Protein AF-A0A0X3P9X1-F1 (afdb_monomer_lite)

Structure (mmCIF, N/CA/C/O backbone):
data_AF-A0A0X3P9X1-F1
#
_entry.id   AF-A0A0X3P9X1-F1
#
loop_
_atom_site.group_PDB
_atom_site.id
_atom_site.type_symbol
_atom_site.label_atom_id
_atom_site.label_alt_id
_atom_site.label_comp_id
_atom_site.label_asym_id
_atom_site.label_entity_id
_atom_site.label_seq_id
_atom_site.pdbx_PDB_ins_code
_atom_site.Cartn_x
_atom_site.Cartn_y
_atom_site.Cartn_z
_atom_site.occupancy
_atom_site.B_iso_or_equiv
_atom_site.auth_seq_id
_atom_site.auth_comp_id
_atom_site.auth_asym_id
_atom_site.auth_atom_id
_atom_site.pdbx_PDB_model_num
ATOM 1 N N . MET A 1 1 ? -54.187 -1.827 -16.440 1.00 39.56 1 MET A N 1
ATOM 2 C CA . MET A 1 1 ? -53.142 -0.952 -15.877 1.00 39.56 1 MET A CA 1
ATOM 3 C C . MET A 1 1 ? -53.583 -0.663 -14.454 1.00 39.56 1 MET A C 1
ATOM 5 O O . MET A 1 1 ? -54.451 0.173 -14.266 1.00 39.56 1 MET A O 1
ATOM 9 N N . THR A 1 2 ? -53.172 -1.488 -13.488 1.00 41.09 2 THR A N 1
ATOM 10 C CA . THR A 1 2 ? -53.584 -1.310 -12.089 1.00 41.09 2 THR A CA 1
ATOM 11 C C . THR A 1 2 ? -52.738 -0.202 -11.491 1.00 41.09 2 THR A C 1
ATOM 13 O O . THR A 1 2 ? -51.546 -0.375 -11.253 1.00 41.09 2 THR A O 1
ATOM 16 N N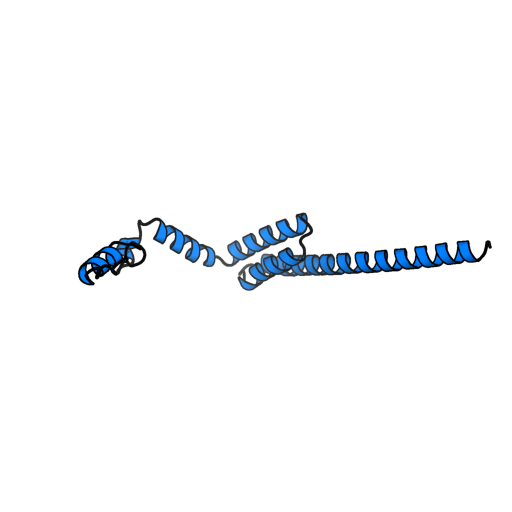 . GLU A 1 3 ? -53.375 0.948 -11.348 1.00 48.66 3 GLU A N 1
ATOM 17 C CA . GLU A 1 3 ? -52.858 2.170 -10.760 1.00 48.66 3 GLU A CA 1
ATOM 18 C C . GLU A 1 3 ? -52.424 1.894 -9.312 1.00 48.66 3 GLU A C 1
ATOM 20 O O . GLU A 1 3 ? -53.244 1.636 -8.430 1.00 48.66 3 GLU A O 1
ATOM 25 N N . THR A 1 4 ? -51.111 1.854 -9.074 1.00 48.62 4 THR A N 1
ATOM 26 C CA . THR A 1 4 ? -50.537 1.761 -7.730 1.00 48.62 4 THR A CA 1
ATOM 27 C C . THR A 1 4 ? -50.728 3.106 -7.044 1.00 48.62 4 THR A C 1
ATOM 29 O O . THR A 1 4 ? -49.915 4.013 -7.214 1.00 48.62 4 THR A O 1
ATOM 32 N N . GLN A 1 5 ? -51.825 3.251 -6.302 1.00 43.31 5 GLN A N 1
ATOM 33 C CA . GLN A 1 5 ? -52.011 4.392 -5.411 1.00 43.31 5 GLN A CA 1
ATOM 34 C C . GLN A 1 5 ? -50.861 4.426 -4.385 1.00 43.31 5 GLN A C 1
ATOM 36 O O . GLN A 1 5 ? -50.538 3.373 -3.819 1.00 43.31 5 GLN A O 1
ATOM 41 N N . PRO A 1 6 ? -50.225 5.587 -4.132 1.00 53.38 6 PRO A N 1
ATOM 42 C CA . PRO A 1 6 ? -49.208 5.698 -3.097 1.00 53.38 6 PRO A CA 1
ATOM 43 C C . PRO A 1 6 ? -49.903 5.470 -1.757 1.00 53.38 6 PRO A C 1
ATOM 45 O O . PRO A 1 6 ? -50.815 6.211 -1.397 1.00 53.38 6 PRO A O 1
ATOM 48 N N . LYS A 1 7 ? -49.518 4.418 -1.031 1.00 58.91 7 LYS A N 1
ATOM 49 C CA . LYS A 1 7 ? -49.990 4.232 0.340 1.00 58.91 7 LYS A CA 1
ATOM 50 C C . LYS A 1 7 ? -49.466 5.412 1.158 1.00 58.91 7 LYS A C 1
ATOM 52 O O . LYS A 1 7 ? -48.260 5.517 1.358 1.00 58.91 7 LYS A O 1
ATOM 57 N N . GLU A 1 8 ? -50.357 6.292 1.607 1.00 59.59 8 GLU A N 1
ATOM 58 C CA . GLU A 1 8 ? -50.076 7.234 2.693 1.00 59.59 8 GLU A CA 1
ATOM 59 C C . GLU A 1 8 ? -49.857 6.418 3.971 1.00 59.59 8 GLU A C 1
ATOM 61 O O . GLU A 1 8 ? -50.761 6.183 4.773 1.00 59.59 8 GLU A O 1
ATOM 66 N N . GLU A 1 9 ? -48.650 5.888 4.114 1.00 60.12 9 GLU A N 1
ATOM 67 C CA . GLU A 1 9 ? -48.196 5.248 5.335 1.00 60.12 9 GLU A CA 1
ATOM 68 C C . GLU A 1 9 ? -48.081 6.343 6.397 1.00 60.12 9 GLU A C 1
ATOM 70 O O . GLU A 1 9 ? -47.386 7.347 6.212 1.00 60.12 9 GLU A O 1
ATOM 75 N N . LYS A 1 10 ? -48.856 6.221 7.480 1.00 67.19 10 LYS A N 1
ATOM 76 C CA . LYS A 1 10 ? -48.901 7.249 8.520 1.00 67.19 10 LYS A CA 1
ATOM 77 C C . LYS A 1 10 ? -47.488 7.462 9.060 1.00 67.19 10 LYS A C 1
ATOM 79 O O . LYS A 1 10 ? -46.838 6.512 9.485 1.00 67.19 10 LYS A O 1
ATOM 84 N N . LEU A 1 11 ? -47.047 8.722 9.109 1.00 66.81 11 LEU A N 1
ATOM 85 C CA . LEU A 1 11 ? -45.745 9.142 9.654 1.00 66.81 11 LEU A CA 1
ATOM 86 C C . LEU A 1 11 ? -45.423 8.512 11.022 1.00 66.81 11 LEU A C 1
ATOM 88 O O . LEU A 1 11 ? -44.260 8.246 11.311 1.00 66.81 11 LEU A O 1
ATOM 92 N N . SER A 1 12 ? -46.448 8.236 11.837 1.00 71.06 12 SER A N 1
ATOM 93 C CA . SER A 1 12 ? -46.311 7.564 13.135 1.00 71.06 12 SER A CA 1
ATOM 94 C C . SER A 1 12 ? -45.793 6.133 13.038 1.00 71.06 12 SER A C 1
ATOM 96 O O . SER A 1 12 ? -45.060 5.688 13.916 1.00 71.06 12 SER A O 1
ATOM 98 N N . ASP A 1 13 ? -46.200 5.411 12.000 1.00 78.50 13 ASP A N 1
ATOM 99 C CA . ASP A 1 13 ? -45.896 3.995 11.826 1.00 78.50 13 ASP A CA 1
ATOM 100 C C . ASP A 1 13 ? -44.494 3.854 11.227 1.00 78.50 13 ASP A C 1
ATOM 102 O O . ASP A 1 13 ? -43.687 3.071 11.726 1.00 78.50 13 ASP A O 1
ATOM 106 N N . LEU A 1 14 ? -44.147 4.741 10.288 1.00 79.81 14 LEU A N 1
ATOM 107 C CA . LEU A 1 14 ? -42.792 4.867 9.757 1.00 79.81 14 LEU A CA 1
ATOM 108 C C . LEU A 1 14 ? -41.777 5.254 10.843 1.00 79.81 14 LEU A C 1
ATOM 110 O O . LEU A 1 14 ? -40.706 4.660 10.909 1.00 79.81 14 LEU A O 1
ATOM 114 N N . GLU A 1 15 ? -42.095 6.210 11.727 1.00 77.25 15 GLU A N 1
ATOM 115 C CA . GLU A 1 15 ? -41.214 6.558 12.856 1.00 77.25 15 GLU A CA 1
ATOM 116 C C . GLU A 1 15 ? -40.961 5.366 13.783 1.00 77.25 15 GLU A C 1
ATOM 118 O O . GLU A 1 15 ? -39.881 5.247 14.369 1.00 77.25 15 GLU A O 1
ATOM 123 N N . LYS A 1 16 ? -41.960 4.497 13.943 1.00 79.44 16 LYS A N 1
ATOM 124 C CA . LYS A 1 16 ? -41.875 3.319 14.802 1.00 79.44 16 LYS A CA 1
ATOM 125 C C . LYS A 1 16 ? -40.969 2.255 14.187 1.00 79.44 16 LYS A C 1
ATOM 127 O O . LYS A 1 16 ? -40.102 1.735 14.888 1.00 79.44 16 LYS A O 1
ATOM 132 N N . ASP A 1 17 ? -41.115 2.015 12.888 1.00 77.19 17 ASP A N 1
ATOM 133 C CA . ASP A 1 17 ? -40.261 1.101 12.127 1.00 77.19 17 ASP A CA 1
ATOM 134 C C . ASP A 1 17 ? -38.817 1.606 12.064 1.00 77.19 17 ASP A C 1
ATOM 136 O O . ASP A 1 17 ? -37.890 0.856 12.378 1.00 77.19 17 ASP A O 1
ATOM 140 N N . LEU A 1 18 ? -38.612 2.897 11.780 1.00 78.44 18 LEU A N 1
ATOM 141 C CA . LEU A 1 18 ? -37.275 3.490 11.722 1.00 78.44 18 LEU A CA 1
ATOM 142 C C . LEU A 1 18 ? -36.545 3.367 13.065 1.00 78.44 18 LEU A C 1
ATOM 144 O O . LEU A 1 18 ? -35.375 3.001 13.091 1.00 78.44 18 LEU A O 1
ATOM 148 N N . ARG A 1 19 ? -37.237 3.627 14.184 1.00 73.62 19 ARG A N 1
ATOM 149 C CA . ARG A 1 19 ? -36.655 3.533 15.536 1.00 73.62 19 ARG A CA 1
ATOM 150 C C . ARG A 1 19 ? -36.383 2.102 15.990 1.00 73.62 19 ARG A C 1
ATOM 152 O O . ARG A 1 19 ? -35.573 1.917 16.892 1.00 73.62 19 ARG A O 1
ATOM 159 N N . SER A 1 20 ? -37.053 1.111 15.405 1.00 74.25 20 SER A N 1
ATOM 160 C CA . SER A 1 20 ? -36.787 -0.304 15.690 1.00 74.25 20 SER A CA 1
ATOM 161 C C . SER A 1 20 ? -35.538 -0.826 14.976 1.00 74.25 20 SER A C 1
ATOM 163 O O . SER A 1 20 ? -34.964 -1.837 15.379 1.00 74.25 20 SER A O 1
ATOM 165 N N . HIS A 1 21 ? -35.103 -0.135 13.920 1.00 75.00 21 HIS A N 1
ATOM 166 C CA . HIS A 1 21 ? -33.982 -0.573 13.113 1.00 75.00 21 HIS A CA 1
ATOM 167 C C . HIS A 1 21 ? -32.651 -0.196 13.793 1.00 75.00 21 HIS A C 1
ATOM 169 O O . HIS A 1 21 ? -32.425 0.981 14.091 1.00 75.00 21 HIS A O 1
ATOM 175 N N . PRO A 1 22 ? -31.713 -1.145 13.979 1.00 69.50 22 PRO A N 1
ATOM 176 C CA . PRO A 1 22 ? -30.475 -0.927 14.739 1.00 69.50 22 PRO A CA 1
ATOM 177 C C . PRO A 1 22 ? -29.579 0.180 14.163 1.00 69.50 22 PRO A C 1
ATOM 179 O O . PRO A 1 22 ? -28.775 0.758 14.880 1.00 69.50 22 PRO A O 1
ATOM 182 N N . ALA A 1 23 ? -29.742 0.522 12.883 1.00 73.44 23 ALA A N 1
ATOM 183 C CA . ALA A 1 23 ? -29.034 1.630 12.236 1.00 73.44 23 ALA A CA 1
ATOM 184 C C . ALA A 1 23 ? -29.440 3.037 12.735 1.00 73.44 23 ALA A C 1
ATOM 186 O O . ALA A 1 23 ? -28.694 3.985 12.509 1.00 73.44 23 ALA A O 1
ATOM 187 N N . PHE A 1 24 ? -30.601 3.188 13.386 1.00 74.06 24 PHE A N 1
ATOM 188 C CA . PHE A 1 24 ? -31.152 4.481 13.822 1.00 74.06 24 PHE A CA 1
ATOM 189 C C . PHE A 1 24 ? -31.413 4.539 15.339 1.00 74.06 24 PHE A C 1
ATOM 191 O O . PHE A 1 24 ? -32.239 5.331 15.805 1.00 74.06 24 PHE A O 1
ATOM 198 N N . ALA A 1 25 ? -30.723 3.697 16.117 1.00 68.88 25 ALA A N 1
ATOM 199 C CA . ALA A 1 25 ? -30.792 3.717 17.575 1.00 68.88 25 ALA A CA 1
ATOM 200 C C . ALA A 1 25 ? -30.367 5.091 18.134 1.00 68.88 25 ALA A C 1
ATOM 202 O O . ALA A 1 25 ? -29.431 5.722 17.641 1.00 68.88 25 ALA A O 1
ATOM 203 N N . LYS A 1 26 ? -31.076 5.575 19.165 1.00 68.56 26 LYS A N 1
ATOM 204 C CA . LYS A 1 26 ? -30.832 6.896 19.780 1.00 68.56 26 LYS A CA 1
ATOM 205 C C . LYS A 1 26 ? -29.642 6.915 20.748 1.00 68.56 26 LYS A C 1
ATOM 207 O O . LYS A 1 26 ? -29.129 7.999 21.023 1.00 68.56 26 LYS A O 1
ATOM 212 N N . SER A 1 27 ? -29.229 5.751 21.244 1.00 67.69 27 SER A N 1
ATOM 213 C CA . SER A 1 27 ? -28.167 5.567 22.240 1.00 67.69 27 SER A CA 1
ATOM 214 C C . SER A 1 27 ? -27.174 4.516 21.761 1.00 67.69 27 SER A C 1
ATOM 216 O O . SER A 1 27 ? -27.546 3.565 21.073 1.00 67.69 27 SER A O 1
ATOM 218 N N . LEU A 1 28 ? -25.907 4.682 22.142 1.00 63.44 28 LEU A N 1
ATOM 219 C CA . LEU A 1 28 ? -24.839 3.735 21.807 1.00 63.44 28 LEU A CA 1
ATOM 220 C C . LEU A 1 28 ? -24.987 2.412 22.570 1.00 63.44 28 LEU A C 1
ATOM 222 O O . LEU A 1 28 ? -24.590 1.364 22.068 1.00 63.44 28 LEU A O 1
ATOM 226 N N . GLU A 1 29 ? -25.583 2.461 23.758 1.00 69.00 29 GLU A N 1
ATOM 227 C CA . GLU A 1 29 ? -25.784 1.321 24.651 1.00 69.00 29 GLU A CA 1
ATOM 228 C C . GLU A 1 29 ? -26.773 0.302 24.067 1.00 69.00 29 GLU A C 1
ATOM 230 O O . GLU A 1 29 ? -26.565 -0.899 24.199 1.00 69.00 29 GLU A O 1
ATOM 235 N N . ASP A 1 30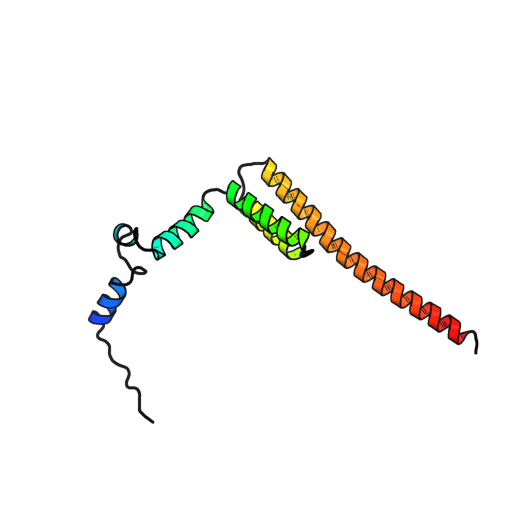 ? -27.794 0.762 23.338 1.00 67.31 30 ASP A N 1
ATOM 236 C CA . ASP A 1 30 ? -28.809 -0.110 22.724 1.00 67.31 30 ASP A CA 1
ATOM 237 C C . ASP A 1 30 ? -28.272 -0.874 21.502 1.00 67.31 30 ASP A C 1
ATOM 239 O O . ASP A 1 30 ? -28.888 -1.821 21.013 1.00 67.31 30 ASP A O 1
ATOM 243 N N . MET A 1 31 ? -27.129 -0.434 20.971 1.00 66.25 31 MET A N 1
ATOM 244 C CA . MET A 1 31 ? -26.553 -0.932 19.726 1.00 66.25 31 MET A CA 1
ATOM 245 C C . MET A 1 31 ? -25.394 -1.905 19.967 1.00 66.25 31 MET A C 1
ATOM 247 O O . MET A 1 31 ? -25.032 -2.630 19.041 1.00 66.25 31 MET A O 1
ATOM 251 N N . GLN A 1 32 ? -24.851 -1.942 21.190 1.00 67.00 32 GLN A N 1
ATOM 252 C CA . GLN A 1 32 ? -23.591 -2.602 21.553 1.00 67.00 32 GLN A CA 1
ATOM 253 C C . GLN A 1 32 ? -23.562 -4.106 21.229 1.00 67.00 32 GLN A C 1
ATOM 255 O O . GLN A 1 32 ? -22.528 -4.623 20.808 1.00 67.00 32 GLN A O 1
ATOM 260 N N . ASP A 1 33 ? -24.712 -4.776 21.336 1.00 72.19 33 ASP A N 1
ATOM 261 C CA . ASP A 1 33 ? -24.874 -6.208 21.045 1.00 72.19 33 ASP A CA 1
ATOM 262 C C . ASP A 1 33 ? -25.242 -6.505 19.580 1.00 72.19 33 ASP A C 1
ATOM 264 O O . ASP A 1 33 ? -25.319 -7.666 19.170 1.00 72.19 33 ASP A O 1
ATOM 268 N N . SER A 1 34 ? -25.502 -5.480 18.761 1.00 76.94 34 SER A N 1
ATOM 269 C CA . SER A 1 34 ? -25.909 -5.701 17.374 1.00 76.94 34 SER A CA 1
ATOM 270 C C . SER A 1 34 ? -24.706 -6.063 16.487 1.00 76.94 34 SER A C 1
ATOM 272 O O . SER A 1 34 ? -23.636 -5.452 16.592 1.00 76.94 34 SER A O 1
ATOM 274 N N . PRO A 1 35 ? -24.875 -6.984 15.521 1.00 80.19 35 PRO A N 1
ATOM 275 C CA . PRO A 1 35 ? -23.814 -7.320 14.569 1.00 80.19 35 PRO A CA 1
ATOM 276 C C . PRO A 1 35 ? -23.384 -6.115 13.715 1.00 80.19 35 PRO A C 1
ATOM 278 O O . PRO A 1 35 ? -22.228 -6.019 13.309 1.00 80.19 35 PRO A O 1
ATOM 281 N N . ALA A 1 36 ? -24.288 -5.156 13.482 1.00 76.75 36 ALA A N 1
ATOM 282 C CA . ALA A 1 36 ? -23.971 -3.911 12.786 1.00 76.75 36 ALA A CA 1
ATOM 283 C C . ALA A 1 36 ? -23.008 -3.025 13.594 1.00 76.75 36 ALA A C 1
ATOM 285 O O . ALA A 1 36 ? -22.096 -2.429 13.025 1.00 76.75 36 ALA A O 1
ATOM 286 N N . PHE A 1 37 ? -23.166 -2.970 14.918 1.00 78.69 37 PHE A N 1
ATOM 287 C CA . PHE A 1 37 ? -22.253 -2.241 15.795 1.00 78.69 37 PHE A CA 1
ATOM 288 C C . PHE A 1 37 ? -20.880 -2.899 15.870 1.00 78.69 37 PHE A C 1
ATOM 290 O O . PHE A 1 37 ? -19.883 -2.194 15.779 1.00 78.69 37 PHE A O 1
ATOM 297 N N . GLN A 1 38 ? -20.810 -4.231 15.943 1.00 79.25 38 GLN A N 1
ATOM 298 C CA . GLN A 1 38 ? -19.534 -4.948 15.848 1.00 79.25 38 GLN A CA 1
ATOM 299 C C . GLN A 1 38 ? -18.811 -4.673 14.527 1.00 79.25 38 GLN A C 1
ATOM 301 O O . GLN A 1 38 ? -17.607 -4.438 14.538 1.00 79.25 38 GLN A O 1
ATOM 306 N N . ALA A 1 39 ? -19.529 -4.636 13.400 1.00 78.88 39 ALA A N 1
ATOM 307 C CA . ALA A 1 39 ? -18.941 -4.273 12.112 1.00 78.88 39 ALA A CA 1
ATOM 308 C C . ALA A 1 39 ? -18.421 -2.822 12.101 1.00 78.88 39 ALA A C 1
ATOM 310 O O . ALA A 1 39 ? -17.323 -2.561 11.615 1.00 78.88 39 ALA A O 1
ATOM 311 N N . LEU A 1 40 ? -19.165 -1.878 12.688 1.00 74.56 40 LEU A N 1
ATOM 312 C CA . LEU A 1 40 ? -18.724 -0.486 12.842 1.00 74.56 40 LEU A CA 1
ATOM 313 C C . LEU A 1 40 ? -17.524 -0.353 13.793 1.00 74.56 40 LEU A C 1
ATOM 315 O O . LEU A 1 40 ? -16.616 0.433 13.527 1.00 74.56 40 LEU A O 1
ATOM 319 N N . GLN A 1 41 ? -17.492 -1.127 14.881 1.00 72.00 41 GLN A N 1
ATOM 320 C CA . GLN A 1 41 ? -16.347 -1.212 15.785 1.00 72.00 41 GLN A CA 1
ATOM 321 C C . GLN A 1 41 ? -15.128 -1.776 15.065 1.00 72.00 41 GLN A C 1
ATOM 323 O O . GLN A 1 41 ? -14.053 -1.206 15.204 1.00 72.00 41 GLN A O 1
ATOM 328 N N . ALA A 1 42 ? -15.285 -2.839 14.274 1.00 73.31 42 ALA A N 1
ATOM 329 C CA . ALA A 1 42 ? -14.203 -3.403 13.477 1.00 73.31 42 ALA A CA 1
ATOM 330 C C . ALA A 1 42 ? -13.619 -2.345 12.530 1.00 73.31 42 ALA A C 1
ATOM 332 O O . ALA A 1 42 ? -12.420 -2.104 12.578 1.00 73.31 42 ALA A O 1
ATOM 333 N N . LEU A 1 43 ? -14.466 -1.609 11.798 1.00 71.81 43 LEU A N 1
ATOM 334 C CA . LEU A 1 43 ? -14.030 -0.501 10.935 1.00 71.81 43 LEU A CA 1
ATOM 335 C C . LEU A 1 43 ? -13.313 0.622 11.706 1.00 71.81 43 LEU A C 1
ATOM 337 O O . LEU A 1 43 ? -12.418 1.273 11.170 1.00 71.81 43 LEU A O 1
ATOM 341 N N . LYS A 1 44 ? -13.702 0.875 12.961 1.00 65.56 44 LYS A N 1
ATOM 342 C CA . LYS A 1 44 ? -13.062 1.885 13.814 1.00 65.56 44 LYS A CA 1
ATOM 343 C C . LYS A 1 44 ? -11.719 1.407 14.376 1.00 65.56 44 LYS A C 1
ATOM 345 O O . LYS A 1 44 ? -10.751 2.164 14.331 1.00 65.56 44 LYS A O 1
ATOM 350 N N . TYR A 1 45 ? -11.639 0.183 14.896 1.00 55.84 45 TYR A N 1
ATOM 351 C CA . TYR A 1 45 ? -10.426 -0.366 15.518 1.00 55.84 45 TYR A CA 1
ATOM 352 C C . TYR A 1 45 ? -9.376 -0.829 14.514 1.00 55.84 45 TYR A C 1
ATOM 354 O O . TYR A 1 45 ? -8.191 -0.749 14.820 1.00 55.84 45 TYR A O 1
ATOM 362 N N . GLU A 1 46 ? -9.775 -1.182 13.292 1.00 59.84 46 GLU A N 1
ATOM 363 C CA . GLU A 1 46 ? -8.866 -1.350 12.153 1.00 59.84 46 GLU A CA 1
ATOM 364 C C . GLU A 1 46 ? -8.100 -0.047 11.844 1.00 59.84 46 GLU A C 1
ATOM 366 O O . GLU A 1 46 ? -7.159 -0.054 11.070 1.00 59.84 46 GLU A O 1
ATOM 371 N N . SER A 1 47 ? -8.437 1.091 12.472 1.00 62.00 47 SER A N 1
ATOM 372 C CA . SER A 1 47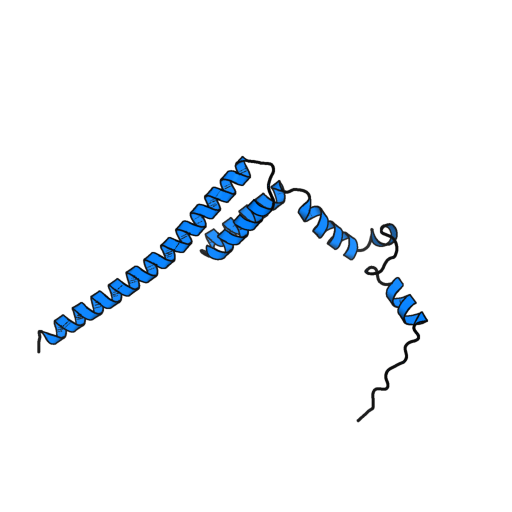 ? -7.688 2.348 12.347 1.00 62.00 47 SER A CA 1
ATOM 373 C C . SER A 1 47 ? -6.734 2.673 13.508 1.00 62.00 47 SER A C 1
ATOM 375 O O . SER A 1 47 ? -5.857 3.518 13.329 1.00 62.00 47 SER A O 1
ATOM 377 N N . GLU A 1 48 ? -6.859 2.046 14.687 1.00 67.25 48 GLU A N 1
ATOM 378 C CA . GLU A 1 48 ? -6.186 2.559 15.896 1.00 67.25 48 GLU A CA 1
ATOM 379 C C . GLU A 1 48 ? -4.693 2.211 15.986 1.00 67.25 48 GLU A C 1
ATOM 381 O O . GLU A 1 48 ? -3.936 2.968 16.598 1.00 67.25 48 GLU A O 1
ATOM 386 N N . ASN A 1 49 ? -4.237 1.120 15.357 1.00 83.31 49 ASN A N 1
ATOM 387 C CA . ASN A 1 49 ? -2.820 0.760 15.351 1.00 83.31 49 ASN A CA 1
ATOM 388 C C . ASN A 1 49 ? -2.158 1.068 13.992 1.00 83.31 49 ASN A C 1
ATOM 390 O O . ASN A 1 49 ? -2.187 0.241 13.074 1.00 83.31 49 ASN A O 1
ATOM 394 N N . PRO A 1 50 ? -1.485 2.227 13.848 1.00 84.44 50 PRO A N 1
ATOM 395 C CA . PRO A 1 50 ? -0.855 2.615 12.587 1.00 84.44 50 PRO A CA 1
ATOM 396 C C . PRO A 1 50 ? 0.259 1.650 12.154 1.00 84.44 50 PRO A C 1
ATOM 398 O O . PRO A 1 50 ? 0.547 1.538 10.962 1.00 84.44 50 PRO A O 1
ATOM 401 N N . ASN A 1 51 ? 0.875 0.920 13.094 1.00 87.06 51 ASN A N 1
ATOM 402 C CA . ASN A 1 51 ? 1.901 -0.072 12.773 1.00 87.06 51 ASN A CA 1
ATOM 403 C C . ASN A 1 51 ? 1.303 -1.344 12.169 1.00 87.06 51 ASN A C 1
ATOM 405 O O . ASN A 1 51 ? 1.848 -1.848 11.191 1.00 87.06 51 ASN A O 1
ATOM 409 N N . GLU A 1 52 ? 0.203 -1.856 12.721 1.00 88.50 52 GLU A N 1
ATOM 410 C CA . GLU A 1 52 ? -0.480 -3.040 12.177 1.00 88.50 52 GLU A CA 1
ATOM 411 C C . GLU A 1 52 ? -1.075 -2.739 10.802 1.00 88.50 52 GLU A C 1
ATOM 413 O O . GLU A 1 52 ? -0.884 -3.513 9.866 1.00 88.50 52 GLU A O 1
ATOM 418 N N . ASN A 1 53 ? -1.654 -1.551 10.627 1.00 88.38 53 ASN A N 1
ATOM 419 C CA . ASN A 1 53 ? -2.146 -1.099 9.327 1.00 88.38 53 ASN A CA 1
ATOM 420 C C . ASN A 1 53 ? -1.025 -1.046 8.293 1.00 88.38 53 ASN A C 1
ATOM 422 O O . ASN A 1 53 ? -1.138 -1.599 7.200 1.00 88.38 53 ASN A O 1
ATOM 426 N N . ALA A 1 54 ? 0.104 -0.434 8.650 1.00 91.38 54 ALA A N 1
ATOM 427 C CA . ALA A 1 54 ? 1.282 -0.396 7.794 1.00 91.38 54 ALA A CA 1
ATOM 428 C C . ALA A 1 54 ? 1.846 -1.798 7.484 1.00 91.38 54 ALA A C 1
ATOM 430 O O . ALA A 1 54 ? 2.375 -2.012 6.390 1.00 91.38 54 ALA A O 1
ATOM 431 N N . GLN A 1 55 ? 1.734 -2.759 8.408 1.00 92.62 55 GLN A N 1
ATOM 432 C CA . GLN A 1 55 ? 2.113 -4.154 8.163 1.00 92.62 55 GLN A CA 1
ATOM 433 C C . GLN A 1 55 ? 1.161 -4.849 7.186 1.00 92.62 55 GLN A C 1
ATOM 435 O O . GLN A 1 55 ? 1.648 -5.491 6.257 1.00 92.62 55 GLN A O 1
ATOM 440 N N . SER A 1 56 ? -0.150 -4.655 7.333 1.00 92.75 56 SER A N 1
ATOM 441 C CA . SER A 1 56 ? -1.156 -5.172 6.400 1.00 92.75 56 SER A CA 1
ATOM 442 C C . SER A 1 56 ? -0.907 -4.653 4.977 1.00 92.75 56 SER A C 1
ATOM 444 O O . SER A 1 56 ? -0.738 -5.433 4.041 1.00 92.75 56 SER A O 1
ATOM 446 N N . TYR A 1 57 ? -0.698 -3.340 4.817 1.00 94.81 57 TYR A N 1
ATOM 447 C CA . TYR A 1 57 ? -0.351 -2.739 3.521 1.00 94.81 57 TYR A CA 1
ATOM 448 C C . TYR A 1 57 ? 0.977 -3.246 2.937 1.00 94.81 57 TYR A C 1
ATOM 450 O O . TYR A 1 57 ? 1.135 -3.341 1.717 1.00 94.81 57 TYR A O 1
ATOM 458 N N . LYS A 1 58 ? 1.959 -3.571 3.788 1.00 95.12 58 LYS A N 1
ATOM 459 C CA . LYS A 1 58 ? 3.220 -4.188 3.352 1.00 95.12 58 LYS A CA 1
ATOM 460 C C . LYS A 1 58 ? 2.968 -5.584 2.775 1.00 95.12 58 LYS A C 1
ATOM 462 O O . LYS A 1 58 ? 3.554 -5.922 1.748 1.00 95.12 58 LYS A O 1
ATOM 467 N N . GLU A 1 59 ? 2.128 -6.386 3.421 1.00 95.94 59 GLU A N 1
ATOM 468 C CA . GLU A 1 59 ? 1.771 -7.732 2.960 1.00 95.94 59 GLU A CA 1
ATOM 469 C C . GLU A 1 59 ? 0.949 -7.687 1.670 1.00 95.94 59 GLU A C 1
ATOM 471 O O . GLU A 1 59 ? 1.279 -8.387 0.713 1.00 95.94 59 GLU A O 1
ATOM 476 N N . GLU A 1 60 ? -0.026 -6.782 1.586 1.00 95.31 60 GLU A N 1
ATOM 477 C CA . GLU A 1 60 ? -0.812 -6.547 0.373 1.00 95.31 60 GLU A CA 1
ATOM 478 C C . GLU A 1 60 ? 0.080 -6.121 -0.807 1.00 95.31 60 GLU A C 1
ATOM 480 O O . GLU A 1 60 ? -0.009 -6.659 -1.913 1.00 95.31 60 GLU A O 1
ATOM 485 N N . GLY A 1 61 ? 1.013 -5.193 -0.570 1.00 96.06 61 GLY A N 1
ATOM 486 C CA . GLY A 1 61 ? 1.983 -4.775 -1.579 1.00 96.06 61 GLY A CA 1
ATOM 487 C C . GLY A 1 61 ? 2.864 -5.930 -2.061 1.00 96.06 61 GLY A C 1
ATOM 488 O O . GLY A 1 61 ? 3.068 -6.081 -3.267 1.00 96.06 61 GLY A O 1
ATOM 489 N N . ASN A 1 62 ? 3.338 -6.781 -1.145 1.00 95.88 62 ASN A N 1
ATOM 490 C CA . ASN A 1 62 ? 4.138 -7.960 -1.488 1.00 95.88 62 ASN A CA 1
ATOM 491 C C . ASN A 1 62 ? 3.343 -8.954 -2.346 1.00 95.88 62 ASN A C 1
ATOM 493 O O . ASN A 1 62 ? 3.866 -9.435 -3.351 1.00 95.88 62 ASN A O 1
ATOM 497 N N . TYR A 1 63 ? 2.073 -9.184 -2.013 1.00 96.88 63 TYR A N 1
ATOM 498 C CA . TYR A 1 63 ? 1.176 -10.033 -2.794 1.00 96.88 63 TYR A CA 1
ATOM 499 C C . TYR A 1 63 ? 1.042 -9.555 -4.252 1.00 96.88 63 TYR A C 1
ATOM 501 O O . TYR A 1 63 ? 1.113 -10.351 -5.192 1.00 96.88 63 TYR A O 1
ATOM 509 N N . TYR A 1 64 ? 0.917 -8.244 -4.482 1.00 95.94 64 TYR A N 1
ATOM 510 C CA . TYR A 1 64 ? 0.886 -7.702 -5.845 1.00 95.94 64 TYR A CA 1
ATOM 511 C C . TYR A 1 64 ? 2.236 -7.804 -6.565 1.00 95.94 64 TYR A C 1
ATOM 513 O O . TYR A 1 64 ? 2.261 -8.039 -7.776 1.00 95.94 64 TYR A O 1
ATOM 521 N N . VAL A 1 65 ? 3.358 -7.653 -5.852 1.00 95.19 65 VAL A N 1
ATOM 522 C CA . VAL A 1 65 ? 4.704 -7.817 -6.431 1.00 95.19 65 VAL A CA 1
ATOM 523 C C . VAL A 1 65 ? 4.926 -9.248 -6.916 1.00 95.19 65 VAL A C 1
ATOM 525 O O . VAL A 1 65 ? 5.463 -9.427 -8.010 1.00 95.19 65 VAL A O 1
ATOM 528 N N . GLU A 1 66 ? 4.483 -10.253 -6.158 1.00 94.00 66 GLU A N 1
ATOM 529 C CA . GLU A 1 66 ? 4.568 -11.667 -6.554 1.00 94.00 66 GLU A CA 1
ATOM 530 C C . GLU A 1 66 ? 3.766 -11.965 -7.828 1.00 94.00 66 GLU A C 1
ATOM 532 O O . GLU A 1 66 ? 4.183 -12.775 -8.654 1.00 94.00 66 GLU A O 1
ATOM 537 N N . ARG A 1 67 ? 2.657 -11.249 -8.040 1.00 93.94 67 ARG A N 1
ATOM 538 C CA . ARG A 1 67 ? 1.816 -11.348 -9.244 1.00 93.94 67 ARG A CA 1
ATOM 539 C C . ARG A 1 67 ? 2.307 -10.501 -10.424 1.00 93.94 67 ARG A C 1
ATOM 541 O O . ARG A 1 67 ? 1.724 -10.567 -11.502 1.00 93.94 67 ARG A O 1
ATOM 548 N N . GLY A 1 68 ? 3.347 -9.687 -10.236 1.00 92.06 68 GLY A N 1
ATOM 549 C CA . GLY A 1 68 ? 3.842 -8.741 -11.244 1.00 92.06 68 GLY A CA 1
ATOM 550 C C . GLY A 1 68 ? 2.969 -7.491 -11.424 1.00 92.06 68 GLY A C 1
ATOM 551 O O . GLY A 1 68 ? 3.197 -6.697 -12.336 1.00 92.06 68 GLY A O 1
ATOM 552 N N . GLU A 1 69 ? 1.986 -7.269 -10.550 1.00 94.81 69 GLU A N 1
ATOM 553 C CA . GLU A 1 69 ? 1.075 -6.122 -10.584 1.00 94.81 69 GLU A CA 1
ATOM 554 C C . GLU A 1 69 ? 1.703 -4.905 -9.872 1.00 94.81 69 GLU A C 1
ATOM 556 O O . GLU A 1 69 ? 1.201 -4.397 -8.868 1.00 94.81 69 GLU A O 1
ATOM 561 N N . PHE A 1 70 ? 2.829 -4.411 -10.400 1.00 94.19 70 PHE A N 1
ATO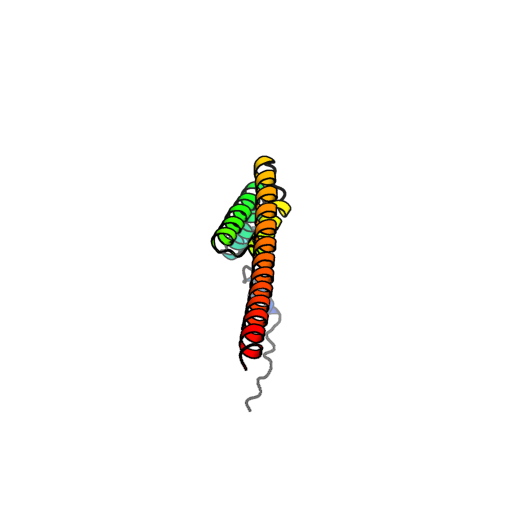M 562 C CA . PHE A 1 70 ? 3.644 -3.380 -9.738 1.00 94.19 70 PHE A CA 1
ATOM 563 C C . PHE A 1 70 ? 2.902 -2.060 -9.482 1.00 94.19 70 PHE A C 1
ATOM 565 O O . PHE A 1 70 ? 3.152 -1.408 -8.472 1.00 94.19 70 PHE A O 1
ATOM 572 N N . GLY A 1 71 ? 1.966 -1.672 -10.355 1.00 93.81 71 GLY A N 1
ATOM 573 C CA . GLY A 1 71 ? 1.169 -0.456 -10.166 1.00 93.81 71 GLY A CA 1
ATOM 574 C C . GLY A 1 71 ? 0.312 -0.502 -8.896 1.00 93.81 71 GLY A C 1
ATOM 575 O O . GLY A 1 71 ? 0.291 0.463 -8.136 1.00 93.81 71 GLY A O 1
ATOM 576 N N . LYS A 1 72 ? -0.328 -1.646 -8.616 1.00 95.25 72 LYS A N 1
ATOM 577 C CA . LYS A 1 72 ? -1.117 -1.840 -7.388 1.00 95.25 72 LYS A CA 1
ATOM 578 C C . LYS A 1 72 ? -0.226 -1.919 -6.154 1.00 95.25 72 LYS A C 1
ATOM 580 O O . LYS A 1 72 ? -0.552 -1.313 -5.139 1.00 95.25 72 LYS A O 1
ATOM 585 N N . ALA A 1 73 ? 0.933 -2.571 -6.270 1.00 96.62 73 ALA A N 1
ATOM 586 C CA . ALA A 1 73 ? 1.914 -2.627 -5.189 1.00 96.62 73 ALA A CA 1
ATOM 587 C C . ALA A 1 73 ? 2.360 -1.227 -4.731 1.00 96.62 73 ALA A C 1
ATOM 589 O O . ALA A 1 73 ? 2.430 -0.956 -3.535 1.00 96.62 73 ALA A O 1
ATOM 590 N N . VAL A 1 74 ? 2.618 -0.308 -5.671 1.00 96.50 74 VAL A N 1
ATOM 591 C CA . VAL A 1 74 ? 3.003 1.079 -5.354 1.00 96.50 74 VAL A CA 1
ATOM 592 C C . VAL A 1 74 ? 1.910 1.801 -4.564 1.00 96.50 74 VAL A C 1
ATOM 594 O O . VAL A 1 74 ? 2.231 2.535 -3.627 1.00 96.50 74 VAL A O 1
ATOM 597 N N . THR A 1 75 ? 0.642 1.588 -4.921 1.00 95.88 75 THR A N 1
ATOM 598 C CA . THR A 1 75 ? -0.508 2.159 -4.207 1.00 95.88 75 THR A CA 1
ATOM 599 C C . THR A 1 75 ? -0.646 1.569 -2.805 1.00 95.88 75 THR A C 1
ATOM 601 O O . THR A 1 75 ? -0.770 2.334 -1.852 1.00 95.88 75 THR A O 1
ATOM 604 N N . ALA A 1 76 ? -0.534 0.245 -2.659 1.00 95.44 76 ALA A N 1
ATOM 605 C CA . ALA A 1 76 ? -0.612 -0.439 -1.366 1.00 95.44 76 ALA A CA 1
ATOM 606 C C . ALA A 1 76 ? 0.486 0.039 -0.399 1.00 95.44 76 ALA A C 1
ATOM 608 O O . ALA A 1 76 ? 0.194 0.498 0.704 1.00 95.44 76 ALA A O 1
ATOM 609 N N . TYR A 1 77 ? 1.752 0.072 -0.839 1.00 96.81 77 TYR A N 1
ATOM 610 C CA . TYR A 1 77 ? 2.835 0.630 -0.020 1.00 96.81 77 TYR A CA 1
ATOM 611 C C . TYR A 1 77 ? 2.627 2.120 0.297 1.00 96.81 77 TYR A C 1
ATOM 613 O O . TYR A 1 77 ? 3.024 2.586 1.363 1.00 96.81 77 TYR A O 1
ATOM 621 N N . GLY A 1 78 ? 1.993 2.874 -0.608 1.00 95.62 78 GLY A N 1
ATOM 622 C CA . GLY A 1 78 ? 1.581 4.258 -0.370 1.00 95.62 78 GLY A CA 1
ATOM 623 C C . GLY A 1 78 ? 0.560 4.393 0.764 1.00 95.62 78 GLY A C 1
ATOM 624 O O . GLY A 1 78 ? 0.718 5.280 1.602 1.00 95.62 78 GLY A O 1
ATOM 625 N N . GLY A 1 79 ? -0.423 3.489 0.835 1.00 92.75 79 GLY A N 1
ATOM 626 C CA . GLY A 1 79 ? -1.387 3.398 1.938 1.00 92.75 79 GLY A CA 1
ATOM 627 C C . GLY A 1 79 ? -0.709 3.131 3.284 1.00 92.75 79 GLY A C 1
ATOM 628 O O . GLY A 1 79 ? -0.980 3.824 4.263 1.00 92.75 79 GLY A O 1
ATOM 629 N N . GLY A 1 80 ? 0.275 2.226 3.307 1.00 92.62 80 GLY A N 1
ATOM 630 C CA . GLY A 1 80 ? 1.071 1.949 4.508 1.00 92.62 80 GLY A CA 1
ATOM 631 C C . GLY A 1 80 ? 1.898 3.144 4.993 1.00 92.62 80 GLY A C 1
ATOM 632 O O . GLY A 1 80 ? 2.037 3.353 6.195 1.00 92.62 80 GLY A O 1
ATOM 633 N N . ILE A 1 81 ? 2.419 3.966 4.076 1.00 93.69 81 ILE A N 1
ATOM 634 C CA . ILE A 1 81 ? 3.128 5.209 4.425 1.00 93.69 81 ILE A CA 1
ATOM 635 C C . ILE A 1 81 ? 2.144 6.266 4.950 1.00 93.69 81 ILE A C 1
ATOM 637 O O . ILE A 1 81 ? 2.459 6.973 5.907 1.00 93.69 81 ILE A O 1
ATOM 641 N N . ALA A 1 82 ? 0.951 6.364 4.352 1.00 91.81 82 ALA A N 1
ATOM 642 C CA . ALA A 1 82 ? -0.094 7.297 4.774 1.00 91.81 82 ALA A CA 1
ATOM 643 C C . ALA A 1 82 ? -0.633 6.990 6.182 1.00 91.81 82 ALA A C 1
ATOM 645 O O . ALA A 1 82 ? -1.021 7.916 6.890 1.00 91.81 82 ALA A O 1
ATOM 646 N N . ALA A 1 83 ? -0.582 5.723 6.606 1.00 88.38 83 ALA A N 1
ATOM 647 C CA . ALA A 1 83 ? -0.921 5.300 7.964 1.00 88.38 83 ALA A CA 1
ATOM 648 C C . ALA A 1 83 ? 0.060 5.808 9.043 1.00 88.38 83 ALA A C 1
ATOM 650 O O . ALA A 1 83 ? -0.254 5.713 10.222 1.00 88.38 83 ALA A O 1
ATOM 651 N N . GLN A 1 84 ? 1.224 6.359 8.666 1.00 87.44 84 GLN A N 1
ATOM 652 C CA . GLN A 1 84 ? 2.240 6.919 9.575 1.00 87.44 84 GLN A CA 1
ATOM 653 C C . GLN A 1 84 ? 2.603 5.992 10.756 1.00 87.44 84 GLN A C 1
ATOM 655 O O . GLN A 1 84 ? 2.412 6.356 11.920 1.00 87.44 84 GLN A O 1
ATOM 660 N N . PRO A 1 85 ? 3.163 4.796 10.483 1.00 89.56 85 PRO A N 1
ATOM 661 C CA . PRO A 1 85 ? 3.602 3.888 11.536 1.00 89.56 85 PRO A CA 1
ATOM 662 C C . PRO A 1 85 ? 4.636 4.552 12.453 1.00 89.56 85 PRO A C 1
ATOM 664 O O . PRO A 1 85 ? 5.548 5.250 12.004 1.00 89.56 85 PRO A O 1
ATOM 667 N N . THR A 1 86 ? 4.521 4.293 13.754 1.00 90.62 86 THR A N 1
ATOM 668 C CA . THR A 1 86 ? 5.491 4.725 14.769 1.00 90.62 86 THR A CA 1
ATOM 669 C C . THR A 1 86 ? 6.846 4.034 14.586 1.00 90.62 86 THR A C 1
ATOM 671 O O . THR A 1 86 ? 7.887 4.610 14.912 1.00 90.62 86 THR A O 1
ATOM 674 N N . ASP A 1 87 ? 6.856 2.804 14.055 1.00 91.69 87 ASP A N 1
ATOM 675 C CA . ASP A 1 87 ? 8.093 2.076 13.778 1.00 91.69 87 ASP A CA 1
ATOM 676 C C . ASP A 1 87 ? 8.814 2.618 12.533 1.00 91.69 87 ASP A C 1
ATOM 678 O O . ASP A 1 87 ? 8.429 2.397 11.381 1.00 91.69 87 ASP A O 1
ATOM 682 N N . LYS A 1 88 ? 9.950 3.277 12.778 1.00 92.06 88 LYS A N 1
ATOM 683 C CA . LYS A 1 88 ? 10.828 3.813 11.732 1.00 92.06 88 LYS A CA 1
ATOM 684 C C . LYS A 1 88 ? 11.422 2.723 10.839 1.00 92.06 88 LYS A C 1
ATOM 686 O O . LYS A 1 88 ? 11.704 3.000 9.674 1.00 92.06 88 LYS A O 1
ATOM 691 N N . LYS A 1 89 ? 11.632 1.502 11.351 1.00 94.06 89 LYS A N 1
ATOM 692 C CA . LYS A 1 89 ? 12.150 0.387 10.542 1.00 94.06 89 LYS A CA 1
ATOM 693 C C . LYS A 1 89 ? 11.112 -0.049 9.519 1.00 94.06 89 LYS A C 1
ATOM 695 O O . LYS A 1 89 ? 11.440 -0.168 8.341 1.00 94.06 89 LYS A O 1
ATOM 700 N N . LEU A 1 90 ? 9.864 -0.221 9.951 1.00 93.25 90 LEU A N 1
ATOM 701 C CA . LEU A 1 90 ? 8.746 -0.530 9.064 1.00 93.25 90 LEU A CA 1
ATOM 702 C C . LEU A 1 90 ? 8.563 0.549 7.990 1.00 93.25 90 LEU A C 1
ATOM 704 O O . LEU A 1 90 ? 8.431 0.228 6.810 1.00 93.25 90 LEU A O 1
ATOM 708 N N . LEU A 1 91 ? 8.639 1.823 8.382 1.00 94.56 91 LEU A N 1
ATOM 709 C CA . LEU A 1 91 ? 8.557 2.939 7.443 1.00 94.56 91 LEU A CA 1
ATOM 710 C C . LEU A 1 91 ? 9.679 2.895 6.391 1.00 94.56 91 LEU A C 1
ATOM 712 O O . LEU A 1 91 ? 9.413 3.063 5.202 1.00 94.56 91 LEU A O 1
ATOM 716 N N . ALA A 1 92 ? 10.923 2.624 6.803 1.00 95.56 92 ALA A N 1
ATOM 717 C CA . ALA A 1 92 ? 12.049 2.481 5.880 1.00 95.56 92 ALA A CA 1
ATOM 718 C C . ALA A 1 92 ? 11.819 1.342 4.872 1.00 95.56 92 ALA A C 1
ATOM 720 O O . ALA A 1 92 ? 12.011 1.538 3.672 1.00 95.56 92 ALA A O 1
ATOM 721 N N . VAL A 1 93 ? 11.335 0.187 5.342 1.00 95.75 93 VAL A N 1
ATOM 722 C CA . VAL A 1 93 ? 10.997 -0.959 4.482 1.00 95.75 93 VAL A CA 1
ATOM 723 C C . VAL A 1 93 ? 9.923 -0.587 3.457 1.00 95.75 93 VAL A C 1
ATOM 725 O O . VAL A 1 93 ? 10.077 -0.901 2.278 1.00 95.75 93 VAL A O 1
ATOM 728 N N . LEU A 1 94 ? 8.867 0.124 3.864 1.00 96.06 94 LEU A N 1
ATOM 729 C CA . LEU A 1 94 ? 7.806 0.570 2.954 1.00 96.06 94 LEU A CA 1
ATOM 730 C C . LEU A 1 94 ? 8.334 1.495 1.849 1.00 96.06 94 LEU A C 1
ATOM 732 O O . LEU A 1 94 ? 8.004 1.300 0.677 1.00 96.06 94 LEU A O 1
ATOM 736 N N . TYR A 1 95 ? 9.190 2.465 2.187 1.00 96.88 95 T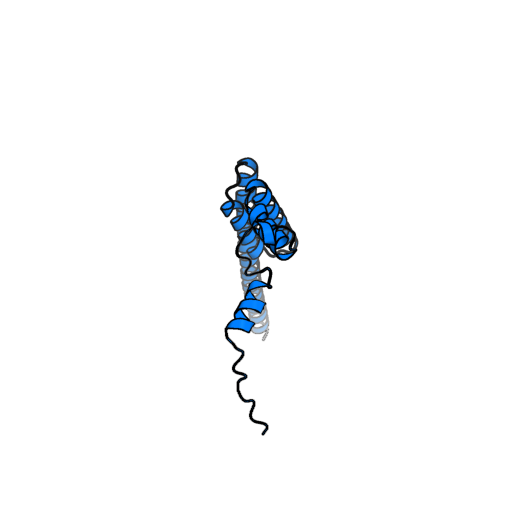YR A N 1
ATOM 737 C CA . TYR A 1 95 ? 9.815 3.339 1.189 1.00 96.88 95 TYR A CA 1
ATOM 738 C C . TYR A 1 95 ? 10.710 2.564 0.218 1.00 96.88 95 TYR A C 1
ATOM 740 O O . TYR A 1 95 ? 10.617 2.769 -0.995 1.00 96.88 95 TYR A O 1
ATOM 748 N N . THR A 1 96 ? 11.544 1.653 0.727 1.00 96.69 96 THR A N 1
ATOM 749 C CA . THR A 1 96 ? 12.415 0.818 -0.107 1.00 96.69 96 THR A CA 1
ATOM 750 C C . THR A 1 96 ? 11.599 -0.061 -1.052 1.00 96.69 96 THR A C 1
ATOM 752 O O . THR A 1 96 ? 11.852 -0.064 -2.258 1.00 96.69 96 THR A O 1
ATOM 755 N N . ASN A 1 97 ? 10.575 -0.748 -0.544 1.00 95.69 97 ASN A N 1
ATOM 756 C CA . ASN A 1 97 ? 9.735 -1.634 -1.347 1.00 95.69 97 ASN A CA 1
ATOM 757 C C . ASN A 1 97 ? 8.943 -0.865 -2.410 1.00 95.69 97 ASN A C 1
ATOM 759 O O . ASN A 1 97 ? 8.880 -1.298 -3.563 1.00 95.69 97 ASN A O 1
ATOM 763 N N . ARG A 1 98 ? 8.420 0.320 -2.072 1.00 96.56 98 ARG A N 1
ATOM 764 C CA . ARG A 1 98 ? 7.770 1.211 -3.041 1.00 96.56 98 ARG A CA 1
ATOM 765 C C . ARG A 1 98 ? 8.727 1.640 -4.154 1.00 96.56 98 ARG A C 1
ATOM 767 O O . ARG A 1 98 ? 8.343 1.607 -5.322 1.00 96.56 98 ARG A O 1
ATOM 774 N N . GLY A 1 99 ? 9.963 2.005 -3.811 1.00 96.50 99 GLY A N 1
ATOM 775 C CA . GLY A 1 99 ? 10.997 2.360 -4.787 1.00 96.50 99 GLY A CA 1
ATOM 776 C C . GLY A 1 99 ? 11.341 1.201 -5.725 1.00 96.50 99 GLY A C 1
ATOM 777 O O . GLY A 1 99 ? 11.386 1.380 -6.941 1.00 96.50 99 GLY A O 1
ATOM 778 N N . ILE A 1 100 ? 11.494 -0.010 -5.180 1.00 95.31 100 ILE A N 1
ATOM 779 C CA . ILE A 1 100 ? 11.732 -1.227 -5.968 1.00 95.31 100 ILE A CA 1
ATOM 780 C C . ILE A 1 100 ? 10.556 -1.505 -6.911 1.00 95.31 100 ILE A C 1
ATOM 782 O O . ILE A 1 100 ? 10.774 -1.802 -8.085 1.00 95.31 100 ILE A O 1
ATOM 786 N N . ALA A 1 101 ? 9.316 -1.393 -6.429 1.00 94.88 101 ALA A N 1
ATOM 787 C CA . ALA A 1 101 ? 8.126 -1.612 -7.246 1.00 94.88 101 ALA A CA 1
ATOM 788 C C . ALA A 1 101 ? 8.035 -0.605 -8.405 1.00 94.88 101 ALA A C 1
ATOM 790 O O . ALA A 1 101 ? 7.792 -1.009 -9.542 1.00 94.88 101 ALA A O 1
ATOM 791 N N . GLN A 1 102 ? 8.313 0.681 -8.158 1.00 94.50 102 GLN A N 1
ATOM 792 C CA . GLN A 1 102 ? 8.364 1.690 -9.222 1.00 94.50 102 GLN A CA 1
ATOM 793 C C . GLN A 1 102 ? 9.475 1.413 -10.237 1.00 94.50 102 GLN A C 1
ATOM 795 O O . GLN A 1 102 ? 9.240 1.493 -11.441 1.00 94.50 102 GLN A O 1
ATOM 800 N N . ALA A 1 103 ? 10.670 1.041 -9.775 1.00 95.06 103 ALA A N 1
ATOM 801 C CA . ALA A 1 103 ? 11.772 0.699 -10.668 1.00 95.06 103 ALA A CA 1
ATOM 802 C C . ALA A 1 103 ? 11.420 -0.501 -11.562 1.00 95.06 103 ALA A C 1
ATOM 804 O O . ALA A 1 103 ? 11.656 -0.460 -12.769 1.00 95.06 103 ALA A O 1
ATOM 805 N N . ARG A 1 104 ? 10.796 -1.543 -10.997 1.00 93.00 104 ARG A N 1
ATOM 806 C CA . ARG A 1 104 ? 10.330 -2.722 -11.748 1.00 93.00 104 ARG A CA 1
ATOM 807 C C . ARG A 1 104 ? 9.243 -2.370 -12.761 1.00 93.00 104 ARG A C 1
ATOM 809 O O . ARG A 1 104 ? 9.316 -2.827 -13.901 1.00 93.00 104 ARG A O 1
ATOM 816 N N . MET A 1 105 ? 8.284 -1.525 -12.379 1.00 92.00 105 MET A N 1
ATOM 817 C CA . MET A 1 105 ? 7.252 -1.018 -13.286 1.00 92.00 105 MET A CA 1
ATOM 818 C C . MET A 1 105 ? 7.883 -0.305 -14.490 1.00 92.00 105 MET A C 1
ATOM 820 O O . MET A 1 105 ? 7.611 -0.673 -15.631 1.00 92.00 105 MET A O 1
ATOM 824 N N . SER A 1 106 ? 8.785 0.647 -14.253 1.00 91.62 106 SER A N 1
ATOM 825 C CA . SER A 1 106 ? 9.467 1.384 -15.324 1.00 91.62 106 SER A CA 1
ATOM 826 C C . SER A 1 106 ? 10.343 0.482 -16.199 1.00 91.62 106 SER A C 1
ATOM 828 O O . SER A 1 106 ? 10.321 0.606 -17.423 1.00 91.62 106 SER A O 1
ATOM 830 N N . TRP A 1 107 ? 11.073 -0.465 -15.598 1.00 91.31 107 TRP A N 1
ATOM 831 C CA . TRP A 1 107 ? 11.910 -1.416 -16.337 1.00 91.31 107 TRP A CA 1
ATOM 832 C C . TRP A 1 107 ? 11.083 -2.301 -17.275 1.00 91.31 107 TRP A C 1
ATOM 834 O O . TRP A 1 107 ? 11.480 -2.536 -18.415 1.00 91.31 107 TRP A O 1
ATOM 844 N N . SER A 1 108 ? 9.904 -2.749 -16.831 1.00 87.81 108 SER A N 1
ATOM 845 C CA . SER A 1 108 ? 9.010 -3.568 -17.659 1.00 87.81 108 SER A CA 1
ATOM 846 C C . SER A 1 108 ? 8.533 -2.832 -18.919 1.00 87.81 108 SER A C 1
ATOM 848 O O . SER A 1 108 ? 8.543 -3.404 -20.008 1.00 87.81 108 SER A O 1
ATOM 850 N N . LEU A 1 109 ? 8.211 -1.539 -18.801 1.00 87.56 109 LEU A N 1
ATOM 851 C CA . LEU A 1 109 ? 7.803 -0.700 -19.931 1.00 87.56 109 LEU A CA 1
ATOM 852 C C . LEU A 1 109 ? 8.964 -0.441 -20.899 1.00 87.56 109 LEU A C 1
ATOM 854 O O . LEU A 1 109 ? 8.784 -0.492 -22.116 1.00 87.56 109 LEU A O 1
ATOM 858 N N . LEU A 1 110 ? 10.168 -0.212 -20.366 1.00 91.00 110 LEU A N 1
ATOM 859 C CA . LEU A 1 110 ? 11.373 -0.009 -21.170 1.00 91.00 110 LEU A CA 1
ATOM 860 C C . LEU A 1 110 ? 11.695 -1.247 -22.023 1.00 91.00 110 LEU A C 1
ATOM 862 O O . LEU A 1 110 ? 11.958 -1.114 -23.218 1.00 91.00 110 LEU A O 1
ATOM 866 N N . LEU A 1 111 ? 11.617 -2.450 -21.444 1.00 90.25 111 LEU A N 1
ATOM 867 C CA . LEU A 1 111 ? 11.849 -3.705 -22.169 1.00 90.25 111 LEU A CA 1
ATOM 868 C C . LEU A 1 111 ? 10.834 -3.934 -23.301 1.00 90.25 111 LEU A C 1
ATOM 870 O O . LEU A 1 111 ? 11.212 -4.377 -24.388 1.00 90.25 111 LEU A O 1
ATOM 874 N N . LEU A 1 112 ? 9.557 -3.609 -23.081 1.00 88.38 112 LEU A N 1
ATOM 875 C CA . LEU A 1 112 ? 8.519 -3.706 -24.117 1.00 88.38 112 LEU A CA 1
ATOM 876 C C . LEU A 1 112 ? 8.773 -2.736 -25.282 1.00 88.38 112 LEU A C 1
ATOM 878 O O . LEU A 1 112 ? 8.620 -3.104 -26.448 1.00 88.38 112 LEU A O 1
ATOM 882 N N . SER A 1 113 ? 9.227 -1.518 -24.982 1.00 89.38 113 SER A N 1
ATOM 883 C CA . SER A 1 113 ? 9.616 -0.545 -26.008 1.00 89.38 113 SER A CA 1
ATOM 884 C C . SER A 1 113 ? 10.836 -1.023 -26.811 1.00 89.38 113 SER A C 1
ATOM 886 O O . SER A 1 113 ? 10.791 -1.085 -28.039 1.00 89.38 113 SER A O 1
ATOM 888 N N . LEU A 1 114 ? 11.896 -1.473 -26.127 1.00 89.81 114 LEU A N 1
ATOM 889 C CA . LEU A 1 114 ? 13.119 -1.990 -26.757 1.00 89.81 114 LEU A CA 1
ATOM 890 C C . LEU A 1 114 ? 12.849 -3.182 -27.679 1.00 89.81 114 LEU A C 1
ATOM 892 O O . LEU A 1 114 ? 13.350 -3.224 -28.800 1.00 89.81 114 LEU A O 1
ATOM 896 N N . THR A 1 115 ? 12.049 -4.149 -27.231 1.00 90.94 115 THR A N 1
ATOM 897 C CA . THR A 1 115 ? 11.708 -5.328 -28.042 1.00 90.94 115 THR A CA 1
ATOM 898 C C . THR A 1 115 ? 10.887 -4.965 -29.279 1.00 90.94 115 THR A C 1
ATOM 900 O O . THR A 1 115 ? 11.112 -5.546 -30.340 1.00 90.94 115 THR A O 1
ATOM 903 N N . SER A 1 116 ? 10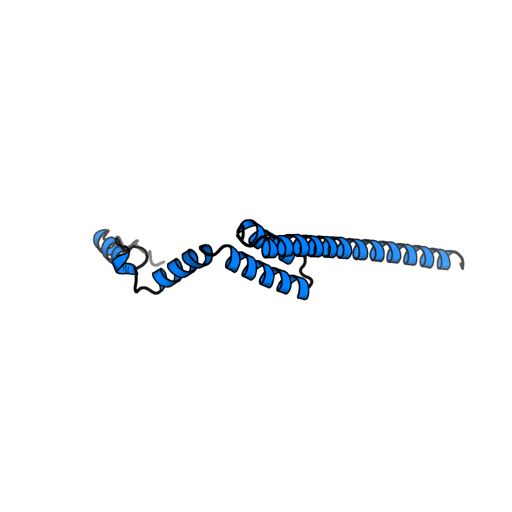.004 -3.968 -29.182 1.00 90.25 116 SER A N 1
ATOM 904 C CA . SER A 1 116 ? 9.239 -3.456 -30.327 1.00 90.25 116 SER A CA 1
ATOM 905 C C . SER A 1 116 ? 10.155 -2.810 -31.372 1.00 90.25 116 SER A C 1
ATOM 907 O O . SER A 1 116 ? 10.098 -3.177 -32.545 1.00 90.25 116 SER A O 1
ATOM 909 N N . VAL A 1 117 ? 11.085 -1.949 -30.941 1.00 90.94 117 VAL A N 1
ATOM 910 C CA . VAL A 1 117 ? 12.075 -1.312 -31.830 1.00 90.94 117 VAL A CA 1
ATOM 911 C C . VAL A 1 117 ? 12.987 -2.350 -32.488 1.00 90.94 117 VAL A C 1
ATOM 913 O O . VAL A 1 117 ? 13.218 -2.310 -33.695 1.00 90.94 117 VAL A O 1
ATOM 916 N N . LEU A 1 118 ? 13.493 -3.320 -31.721 1.00 90.69 118 LEU A N 1
ATOM 917 C CA . LEU A 1 118 ? 14.343 -4.386 -32.260 1.00 90.69 118 LEU A CA 1
ATOM 918 C C . LEU A 1 118 ? 13.601 -5.253 -33.284 1.00 90.69 118 LEU A C 1
ATOM 920 O O . LEU A 1 118 ? 14.191 -5.655 -34.288 1.00 90.69 118 LEU A O 1
ATOM 924 N N . ARG A 1 119 ? 12.308 -5.515 -33.063 1.00 90.75 119 ARG A N 1
ATOM 925 C CA . ARG A 1 119 ? 11.453 -6.243 -34.005 1.00 90.75 119 ARG A CA 1
ATOM 926 C C . ARG A 1 119 ? 11.302 -5.478 -35.320 1.00 90.75 119 ARG A C 1
ATOM 928 O O . ARG A 1 119 ? 11.482 -6.072 -36.379 1.00 90.75 119 ARG A O 1
ATOM 935 N N . GLU A 1 120 ? 11.028 -4.177 -35.268 1.00 91.06 120 GLU A N 1
ATOM 936 C CA . GLU A 1 120 ? 10.940 -3.320 -36.461 1.00 91.06 120 GLU A CA 1
ATOM 937 C C . GLU A 1 120 ? 12.265 -3.253 -37.227 1.00 91.06 120 GLU A C 1
ATOM 939 O O . GLU A 1 120 ? 12.284 -3.440 -38.443 1.00 91.06 120 GLU A O 1
ATOM 944 N N . LEU A 1 121 ? 13.389 -3.077 -36.523 1.00 89.00 121 LEU A N 1
ATOM 945 C CA . LEU A 1 121 ? 14.722 -3.082 -37.135 1.00 89.00 121 LEU A CA 1
ATOM 946 C C . LEU A 1 121 ? 15.040 -4.419 -37.814 1.00 89.00 121 LEU A C 1
ATOM 948 O O . LEU A 1 121 ? 15.628 -4.437 -38.897 1.00 89.00 121 LEU A O 1
ATOM 952 N N . TRP A 1 122 ? 14.638 -5.540 -37.210 1.00 89.62 122 TRP A N 1
ATOM 953 C CA . TRP A 1 122 ? 14.790 -6.858 -37.818 1.00 89.62 122 TRP A CA 1
ATOM 954 C C . TRP A 1 122 ? 13.956 -6.994 -39.099 1.00 89.62 122 TRP A C 1
ATOM 956 O O . TRP A 1 122 ? 14.489 -7.436 -40.117 1.00 89.62 122 TRP A O 1
ATOM 966 N N . PHE A 1 123 ? 12.693 -6.548 -39.096 1.00 89.75 123 PHE A N 1
ATOM 967 C CA . PHE A 1 123 ? 11.844 -6.550 -40.296 1.00 89.75 123 PHE A CA 1
ATOM 968 C C . PHE A 1 123 ? 12.389 -5.652 -41.409 1.00 89.75 123 PHE A C 1
ATOM 970 O O . PHE A 1 123 ? 12.404 -6.069 -42.565 1.00 89.75 123 PHE A O 1
ATOM 977 N N . LEU A 1 124 ? 12.885 -4.457 -41.076 1.00 89.94 124 LEU A N 1
ATOM 978 C CA . LEU A 1 124 ? 13.515 -3.560 -42.047 1.00 89.94 124 LEU A CA 1
ATOM 979 C C . LEU A 1 124 ? 14.752 -4.208 -42.675 1.00 89.94 124 LEU A C 1
ATOM 981 O O . LEU A 1 124 ? 14.905 -4.200 -43.896 1.00 89.94 124 LEU A O 1
ATOM 985 N N . ARG A 1 125 ? 15.609 -4.831 -41.857 1.00 86.94 125 ARG A N 1
ATOM 986 C CA . ARG A 1 125 ? 16.815 -5.513 -42.341 1.00 86.94 125 ARG A CA 1
ATOM 987 C C . ARG A 1 125 ? 16.484 -6.736 -43.199 1.00 86.94 125 ARG A C 1
ATOM 989 O O . ARG A 1 125 ? 17.132 -6.942 -44.221 1.00 86.94 125 ARG A O 1
ATOM 996 N N . ALA A 1 126 ? 15.475 -7.518 -42.820 1.00 84.31 126 ALA A N 1
ATOM 997 C CA . ALA A 1 126 ? 15.003 -8.651 -43.612 1.00 84.31 126 ALA A CA 1
ATOM 998 C C . ALA A 1 126 ? 14.386 -8.199 -44.949 1.00 84.31 126 ALA A C 1
ATOM 1000 O O . ALA A 1 126 ? 14.685 -8.787 -45.985 1.00 84.31 126 ALA A O 1
ATOM 1001 N N . GLY A 1 127 ? 13.589 -7.125 -44.952 1.00 80.69 127 GLY A N 1
ATOM 1002 C CA . GLY A 1 127 ? 13.000 -6.557 -46.168 1.00 80.69 127 GLY A CA 1
ATOM 1003 C C . GLY A 1 127 ? 14.047 -6.035 -47.158 1.00 80.69 127 GLY A C 1
ATOM 1004 O O . GLY A 1 127 ? 13.980 -6.351 -48.343 1.00 80.69 127 GLY A O 1
ATOM 1005 N N . LEU A 1 128 ? 15.066 -5.312 -46.675 1.00 74.00 128 LEU A N 1
ATOM 1006 C CA . LEU A 1 128 ? 16.190 -4.849 -47.503 1.00 74.00 128 LEU A CA 1
ATOM 1007 C C . LEU A 1 128 ? 16.984 -6.007 -48.132 1.00 74.00 128 LEU A C 1
ATOM 1009 O O . LEU A 1 128 ? 17.408 -5.897 -49.280 1.00 74.00 128 LEU A O 1
ATOM 1013 N N . GLN A 1 129 ? 17.154 -7.121 -47.414 1.00 68.38 129 GLN A N 1
ATOM 1014 C CA . GLN A 1 129 ? 17.859 -8.301 -47.924 1.00 68.38 129 GLN A CA 1
ATOM 1015 C C . GLN A 1 129 ? 17.122 -8.951 -49.107 1.00 68.38 129 GLN A C 1
ATOM 1017 O O . GLN A 1 129 ? 17.766 -9.394 -50.054 1.00 68.38 129 GLN A O 1
ATOM 1022 N N . VAL A 1 130 ? 15.784 -8.985 -49.073 1.00 68.50 130 VAL A N 1
ATOM 1023 C CA . VAL A 1 130 ? 14.959 -9.531 -50.166 1.00 68.50 130 VAL A CA 1
ATOM 1024 C C . VAL A 1 130 ? 14.996 -8.616 -51.392 1.00 68.50 130 VAL A C 1
ATOM 1026 O O . VAL A 1 130 ? 15.130 -9.104 -52.509 1.00 68.50 130 VAL A O 1
ATOM 1029 N N . CYS A 1 131 ? 14.958 -7.293 -51.198 1.00 63.28 131 CYS A N 1
ATOM 1030 C CA . CYS A 1 131 ? 15.052 -6.331 -52.302 1.00 63.28 131 CYS A CA 1
ATOM 1031 C C . CYS A 1 131 ? 16.413 -6.342 -53.018 1.00 63.28 131 CYS A C 1
ATOM 1033 O O . CYS A 1 131 ? 16.480 -5.939 -54.170 1.00 63.28 131 CYS A O 1
ATOM 1035 N N . TYR A 1 132 ? 17.491 -6.777 -52.358 1.00 64.50 132 TYR A N 1
ATOM 1036 C CA . TYR A 1 132 ? 18.829 -6.841 -52.961 1.00 64.50 132 TYR A CA 1
ATOM 1037 C C . TYR A 1 132 ? 19.069 -8.116 -53.795 1.00 64.50 132 TYR A C 1
ATOM 1039 O O . TYR A 1 132 ? 20.069 -8.205 -54.500 1.00 64.50 132 TYR A O 1
ATOM 1047 N N . GLN A 1 133 ? 18.187 -9.120 -53.706 1.00 61.22 133 GLN A N 1
ATOM 1048 C CA . GLN A 1 133 ? 18.318 -10.393 -54.431 1.00 61.22 133 GLN A CA 1
ATOM 1049 C C . GLN A 1 133 ? 17.369 -10.546 -55.636 1.00 61.22 133 GLN A C 1
ATOM 1051 O O . GLN A 1 133 ? 17.282 -11.642 -56.190 1.00 61.22 133 GLN A O 1
ATOM 1056 N N . MET A 1 134 ? 16.690 -9.473 -56.057 1.00 52.38 134 MET A N 1
ATOM 1057 C CA . MET A 1 134 ? 15.948 -9.385 -57.328 1.00 52.38 134 MET A CA 1
ATOM 1058 C C . MET A 1 134 ? 16.682 -8.478 -58.313 1.00 52.38 134 MET A C 1
ATOM 1060 O O . MET A 1 134 ? 16.621 -8.780 -59.524 1.00 52.38 134 MET A O 1
#

Organism: Schistocephalus solidus (NCBI:txid70667)

Radius of gyration: 29.41 Å; chains: 1; bounding box: 72×21×82 Å

InterPro domains:
  IPR011990 Tetratricopeptide-like helical domain superfamily [G3DSA:1.25.40.10] (38-109)
  IPR011990 Tetratricopeptide-like helical domain superfamily [SSF48452] (53-105)
  IPR019734 Tetratricopeptide repeat [PS50005] (54-87)

Foldseek 3Di:
DPDPDPPPPPPVVVVVVQCVDLVNDPDPVVNCPPPVVVVVVCVVVCLPQLQVQLVVLCVVLVVCVVVVVLVVSLVSLVRSVVSPHPDPVSNVVSVVSNVVSVVSVVVVVVVVVVVVVVVVVVVVVVVVVVVVVD

pLDDT: mean 82.07, std 14.14, range [39.56, 96.88]

Sequence (134 aa):
MTETQPKEEKLSDLEKDLRSHPAFAKSLEDMQDSPAFQALQALKYESENPNENAQSYKEEGNYYVERGEFGKAVTAYGGGIAAQPTDKKLLAVLYTNRGIAQARMSWSLLLLSLTSVLRELWFLRAGLQVCYQM

Secondary structure (DSSP, 8-state):
----------HHHHHHHHHHSGGG-SSSGGGTTSHHHHHHHHHHHTTT-HHHHHHHHHHHHHHHHHTT-HHHHHHHHHHHHHT--S-HHHHHHHHHHHHHHHHHHHHHHHHHHHHHHHHHHHHHHHHHHHHTT-